Protein AF-A0A8H3R2X5-F1 (afdb_monomer_lite)

pLDDT: mean 78.97, std 14.04, range [35.22, 95.69]

Organism: NCBI:txid94130

Secondary structure (DSSP, 8-state):
---S------EEEPTTSS-EEE-PPPHHHHHHHHHH--GGGTS-HHHHHHHHHHHHHHHHHHHHHH-TT--HHHHHHHHHHHHHHHT-BPEE-TTT--EEE--SB-TTSGGGGG--

Foldseek 3Di:
DLPQLPDDKDKDQDPPDNDIDIDDDDPVSLLSCLQRPQQVVPDPPVVSVLSNVLSVLVSVLVVLVVDPPRDPVVSVVSVVVSVVQCPFPFDADPVPRHTPDDGNDDVPDPSVVPPD

Structure (mmCIF, N/CA/C/O backbone):
data_AF-A0A8H3R2X5-F1
#
_entry.id   AF-A0A8H3R2X5-F1
#
loop_
_atom_site.group_PDB
_atom_site.id
_atom_site.type_symbol
_atom_site.label_atom_id
_atom_site.label_alt_id
_atom_site.label_comp_id
_atom_site.label_asym_id
_atom_site.label_entity_id
_atom_site.label_seq_id
_atom_site.pdbx_PDB_ins_code
_atom_site.Cartn_x
_atom_site.Cartn_y
_atom_site.Cartn_z
_atom_site.occupancy
_atom_site.B_iso_or_equiv
_atom_site.auth_seq_id
_atom_site.auth_comp_id
_atom_site.auth_asym_id
_atom_site.auth_atom_id
_atom_site.pdbx_PDB_model_num
ATOM 1 N N . MET A 1 1 ? -10.566 -14.417 -12.745 1.00 35.22 1 MET A N 1
ATOM 2 C CA . MET A 1 1 ? -11.254 -13.199 -13.237 1.00 35.22 1 MET A CA 1
ATOM 3 C C . MET A 1 1 ? -11.405 -12.254 -12.034 1.00 35.22 1 MET A C 1
ATOM 5 O O . MET A 1 1 ? -11.271 -12.739 -10.920 1.00 35.22 1 MET A O 1
ATOM 9 N N . MET A 1 2 ? -11.567 -10.932 -12.194 1.00 47.75 2 MET A N 1
ATOM 10 C CA . MET A 1 2 ? -11.707 -9.990 -11.054 1.00 47.75 2 MET A CA 1
ATOM 11 C C . MET A 1 2 ? -13.130 -10.075 -10.470 1.00 47.75 2 MET A C 1
ATOM 13 O O . MET A 1 2 ? -13.953 -9.198 -10.707 1.00 47.75 2 MET A O 1
ATOM 17 N N . GLU A 1 3 ? -13.448 -11.170 -9.782 1.00 48.81 3 GLU A N 1
ATOM 18 C CA . GLU A 1 3 ? -14.827 -11.509 -9.376 1.00 48.81 3 GLU A CA 1
ATOM 19 C C . GLU A 1 3 ? -15.318 -10.744 -8.134 1.00 48.81 3 GLU A C 1
ATOM 21 O O . GLU A 1 3 ? -16.524 -10.611 -7.937 1.00 48.81 3 GLU A O 1
ATOM 26 N N . ASN A 1 4 ? -14.410 -10.155 -7.349 1.00 54.09 4 ASN A N 1
ATOM 27 C CA . ASN A 1 4 ? -14.757 -9.556 -6.055 1.00 54.09 4 ASN A CA 1
ATOM 28 C C . ASN A 1 4 ? -14.960 -8.039 -6.072 1.00 54.09 4 ASN A C 1
ATOM 30 O O . ASN A 1 4 ? -15.536 -7.515 -5.126 1.00 54.09 4 ASN A O 1
ATOM 34 N N . LEU A 1 5 ? -14.526 -7.321 -7.115 1.00 63.88 5 LEU A N 1
ATOM 35 C CA . LEU A 1 5 ? -14.583 -5.859 -7.062 1.00 63.88 5 LEU A CA 1
ATOM 36 C C . LEU A 1 5 ? -16.016 -5.323 -7.145 1.00 63.88 5 LEU A C 1
ATOM 38 O O . LEU A 1 5 ? -16.288 -4.309 -6.526 1.00 63.88 5 LEU A O 1
ATOM 42 N N . LYS A 1 6 ? -16.919 -5.955 -7.919 1.00 67.31 6 LYS A N 1
ATOM 43 C CA . LYS A 1 6 ? -18.298 -5.486 -8.236 1.00 67.31 6 LYS A CA 1
ATOM 44 C C . LYS A 1 6 ? -18.450 -3.990 -8.604 1.00 67.31 6 LYS A C 1
ATOM 46 O O . LYS A 1 6 ? -19.568 -3.527 -8.809 1.00 67.31 6 LYS A O 1
ATOM 51 N N . ILE A 1 7 ? -17.348 -3.265 -8.769 1.00 69.38 7 ILE A N 1
ATOM 52 C CA . ILE A 1 7 ? -17.245 -1.844 -9.078 1.00 69.38 7 ILE A CA 1
ATOM 53 C C . ILE A 1 7 ? -16.701 -1.735 -10.497 1.00 69.38 7 ILE A C 1
ATOM 55 O O . ILE A 1 7 ? -15.705 -2.379 -10.842 1.00 69.38 7 ILE A O 1
ATOM 59 N N . ARG A 1 8 ? -17.361 -0.933 -11.335 1.00 72.75 8 ARG A N 1
ATOM 60 C CA . ARG A 1 8 ? -16.817 -0.552 -12.641 1.00 72.75 8 ARG A CA 1
ATOM 61 C C . ARG A 1 8 ? -15.968 0.691 -12.448 1.00 72.75 8 ARG A C 1
ATOM 63 O O . ARG A 1 8 ? -16.488 1.714 -12.015 1.00 72.75 8 ARG A O 1
ATOM 70 N N . PHE A 1 9 ? -14.690 0.590 -12.775 1.00 74.12 9 PHE A N 1
ATOM 71 C CA . PHE A 1 9 ? -13.785 1.725 -12.785 1.00 74.12 9 PHE A CA 1
ATOM 72 C C . PHE A 1 9 ? -12.869 1.610 -13.995 1.00 74.12 9 PHE A C 1
ATOM 74 O O . PHE A 1 9 ? -12.387 0.523 -14.323 1.00 74.12 9 PHE A O 1
ATOM 81 N N . GLU A 1 10 ? -12.693 2.721 -14.694 1.00 79.31 10 GLU A N 1
ATOM 82 C CA . GLU A 1 10 ? -11.992 2.768 -15.969 1.00 79.31 10 GLU A CA 1
ATOM 83 C C . GLU A 1 10 ? -11.118 4.020 -16.026 1.00 79.31 10 GLU A C 1
ATOM 85 O O . GLU A 1 10 ? -11.446 5.051 -15.436 1.00 79.31 10 GLU A O 1
ATOM 90 N N . PHE A 1 11 ? -10.016 3.923 -16.767 1.00 79.75 11 PHE A N 1
ATOM 91 C CA . PHE A 1 11 ? -9.165 5.047 -17.141 1.00 79.75 11 PHE A CA 1
ATOM 92 C C . PHE A 1 11 ? -9.191 5.168 -18.662 1.00 79.75 11 PHE A C 1
ATOM 94 O O . PHE A 1 11 ? -9.055 4.161 -19.362 1.00 79.75 11 PHE A O 1
ATOM 101 N N . TRP A 1 12 ? -9.350 6.378 -19.191 1.00 84.38 12 TRP A N 1
ATOM 102 C CA . TRP A 1 12 ? -9.361 6.606 -20.636 1.00 84.38 12 TRP A CA 1
ATOM 103 C C . TRP A 1 12 ? -8.661 7.910 -21.007 1.00 84.38 12 TRP A C 1
ATOM 105 O O . TRP A 1 12 ? -8.759 8.915 -20.306 1.00 84.38 12 TRP A O 1
ATOM 115 N N . LYS A 1 13 ? -7.956 7.910 -22.140 1.00 82.25 13 LYS A N 1
ATOM 116 C CA . LYS A 1 13 ? -7.299 9.111 -22.663 1.00 82.25 13 LYS A CA 1
ATOM 117 C C . LYS A 1 13 ? -8.340 10.033 -23.302 1.00 82.25 13 LYS A C 1
ATOM 119 O O . LYS A 1 13 ? -9.159 9.585 -24.108 1.00 82.25 13 LYS A O 1
ATOM 124 N N . ILE A 1 14 ? -8.316 11.320 -22.958 1.00 87.00 14 ILE A N 1
ATOM 125 C CA . ILE A 1 14 ? -9.214 12.312 -23.556 1.00 87.00 14 ILE A CA 1
ATOM 126 C C . ILE A 1 14 ? -8.721 12.606 -24.975 1.00 87.00 14 ILE A C 1
ATOM 128 O O . ILE A 1 14 ? -7.578 13.022 -25.176 1.00 87.00 14 ILE A O 1
ATOM 132 N N . HIS A 1 15 ? -9.588 12.386 -25.965 1.00 85.44 15 HIS A N 1
ATOM 133 C CA . HIS A 1 15 ? -9.240 12.560 -27.372 1.00 85.44 15 HIS A CA 1
ATOM 134 C C . HIS A 1 15 ? -8.726 13.981 -27.661 1.00 85.44 15 HIS A C 1
ATOM 136 O O . HIS A 1 15 ? -9.340 14.963 -27.252 1.00 85.44 15 HIS A O 1
ATOM 142 N N . GLY A 1 16 ? -7.598 14.080 -28.371 1.00 84.75 16 GLY A N 1
ATOM 143 C CA . GLY A 1 16 ? -6.973 15.360 -28.724 1.00 84.75 16 GLY A CA 1
ATOM 144 C C . GLY A 1 16 ? -6.127 16.007 -27.620 1.00 84.75 16 GLY A C 1
ATOM 145 O O . GLY A 1 16 ? -5.668 17.129 -27.806 1.00 84.75 16 GLY A O 1
ATOM 146 N N . THR A 1 17 ? -5.896 15.325 -26.493 1.00 82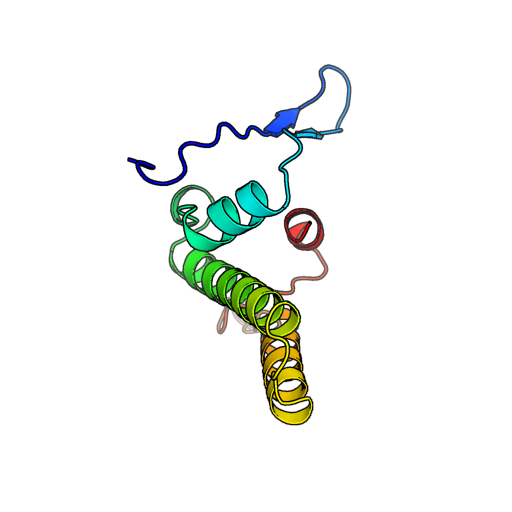.31 17 THR A N 1
ATOM 147 C CA . THR A 1 17 ? -5.031 15.813 -25.404 1.00 82.31 17 THR A CA 1
ATOM 148 C C . THR A 1 17 ? -4.127 14.700 -24.875 1.00 82.31 17 THR A C 1
ATOM 150 O O . THR A 1 17 ? -4.405 13.522 -25.093 1.00 82.31 17 THR A O 1
ATOM 153 N N . ASP A 1 18 ? -3.087 15.057 -24.120 1.00 82.00 18 ASP A N 1
ATOM 154 C CA . ASP A 1 18 ? -2.309 14.091 -23.328 1.00 82.00 18 ASP A CA 1
ATOM 155 C C . ASP A 1 18 ? -2.905 13.808 -21.942 1.00 82.00 18 ASP A C 1
ATOM 157 O O . ASP A 1 18 ? -2.326 13.068 -21.147 1.00 82.00 18 ASP A O 1
ATOM 161 N N . ASN A 1 19 ? -4.100 14.334 -21.673 1.00 78.69 19 ASN A N 1
ATOM 162 C CA . ASN A 1 19 ? -4.777 14.162 -20.399 1.00 78.69 19 ASN A CA 1
ATOM 163 C C . ASN A 1 19 ? -5.532 12.828 -20.344 1.00 78.69 19 ASN A C 1
ATOM 165 O O . ASN A 1 19 ? -6.147 12.379 -21.317 1.00 78.69 19 ASN A O 1
ATOM 169 N N . TRP A 1 20 ? -5.524 12.228 -19.159 1.00 81.12 20 TRP A N 1
ATOM 170 C CA . TRP A 1 20 ? -6.282 11.027 -18.830 1.00 81.12 20 TRP A CA 1
ATOM 171 C C . TRP A 1 20 ? -7.478 11.395 -17.956 1.00 81.12 20 TRP A C 1
ATOM 173 O O . TRP A 1 20 ? -7.378 12.256 -17.087 1.00 81.12 20 TRP A O 1
ATOM 183 N N . ASN A 1 21 ? -8.605 10.736 -18.197 1.00 81.50 21 ASN A N 1
ATOM 184 C CA . ASN A 1 21 ? -9.778 10.759 -17.336 1.00 81.50 21 ASN A CA 1
ATOM 185 C C . ASN A 1 21 ? -9.937 9.407 -16.641 1.00 81.50 21 ASN A C 1
ATOM 187 O O . ASN A 1 21 ? -9.408 8.390 -17.100 1.00 81.50 21 ASN A O 1
ATOM 191 N N . TYR A 1 22 ? -10.687 9.407 -15.544 1.00 81.00 22 TYR A N 1
ATOM 192 C CA . TYR A 1 22 ? -10.938 8.217 -14.746 1.00 81.00 22 TYR A CA 1
ATOM 193 C C . TYR A 1 22 ? -12.338 8.230 -14.134 1.00 81.00 22 TYR A C 1
ATOM 195 O O . TYR A 1 22 ? -12.949 9.284 -13.937 1.00 81.00 22 TYR A O 1
ATOM 203 N N . THR A 1 23 ? -12.856 7.047 -13.814 1.00 76.44 23 THR A N 1
ATOM 204 C CA . THR A 1 23 ? -14.069 6.921 -13.002 1.00 76.44 23 THR A CA 1
ATOM 205 C C . THR A 1 23 ? -13.758 7.347 -11.570 1.00 76.44 23 THR A C 1
ATOM 207 O O . THR A 1 23 ? -12.969 6.693 -10.892 1.00 76.44 23 THR A O 1
ATOM 210 N N . SER A 1 24 ? -14.382 8.427 -11.094 1.00 78.44 24 SER A N 1
ATOM 211 C CA . SER A 1 24 ? -14.293 8.809 -9.682 1.00 78.44 24 SER A CA 1
ATOM 212 C C . SER A 1 24 ? -14.886 7.706 -8.806 1.00 78.44 24 SER A C 1
ATOM 214 O O . SER A 1 24 ? -16.013 7.264 -9.036 1.00 78.44 24 SER A O 1
ATOM 216 N N . LEU A 1 25 ? -14.122 7.266 -7.812 1.00 79.31 25 LEU A N 1
ATOM 217 C CA . LEU A 1 25 ? -14.535 6.248 -6.852 1.00 79.31 25 LEU A CA 1
ATOM 218 C C . LEU A 1 25 ? -14.972 6.902 -5.540 1.00 79.31 25 LEU A C 1
ATOM 220 O O . LEU A 1 25 ? -14.345 7.857 -5.076 1.00 79.31 25 LEU A O 1
ATOM 224 N N . MET A 1 26 ? -16.027 6.373 -4.921 1.00 80.88 26 MET A N 1
ATOM 225 C CA . MET A 1 26 ? -16.417 6.757 -3.559 1.00 80.88 26 MET A CA 1
ATOM 226 C C . MET A 1 26 ? -15.520 6.055 -2.533 1.00 80.88 26 MET A C 1
ATOM 228 O O . MET A 1 26 ? -14.876 5.065 -2.862 1.00 80.88 26 MET A O 1
ATOM 232 N N . ASP A 1 27 ? -15.465 6.539 -1.290 1.00 74.56 27 ASP A N 1
ATOM 233 C CA . ASP A 1 27 ? -14.500 6.056 -0.283 1.00 74.56 27 ASP A CA 1
ATOM 234 C C . ASP A 1 27 ? -14.527 4.531 -0.079 1.00 74.56 27 ASP A C 1
ATOM 236 O O . ASP A 1 27 ? -13.482 3.882 -0.077 1.00 74.56 27 ASP A O 1
ATOM 240 N N . VAL A 1 28 ? -15.723 3.936 -0.005 1.00 80.06 28 VAL A N 1
ATOM 241 C CA . VAL A 1 28 ? -15.893 2.475 0.109 1.00 80.06 28 VAL A CA 1
ATOM 242 C C . VAL A 1 28 ? -15.396 1.752 -1.145 1.00 80.06 28 VAL A C 1
ATOM 244 O O . VAL A 1 28 ? -14.754 0.705 -1.052 1.00 80.06 28 VAL A O 1
ATOM 247 N N . ASP A 1 29 ? -15.650 2.325 -2.320 1.00 82.25 29 ASP A N 1
ATOM 248 C CA . ASP A 1 29 ? -15.217 1.744 -3.585 1.00 82.25 29 ASP A CA 1
ATOM 249 C C . ASP A 1 29 ? -13.692 1.817 -3.728 1.00 82.25 29 ASP A C 1
ATOM 251 O O . ASP A 1 29 ? -13.070 0.837 -4.132 1.00 82.25 29 ASP A O 1
ATOM 255 N N . LYS A 1 30 ? -13.072 2.933 -3.320 1.00 81.81 30 LYS A N 1
ATOM 256 C CA . LYS A 1 30 ? -11.610 3.098 -3.275 1.00 81.81 30 LYS A CA 1
ATOM 257 C C . LYS A 1 30 ? -10.961 2.029 -2.403 1.00 81.81 30 LYS A C 1
ATOM 259 O O . LYS A 1 30 ? -10.014 1.383 -2.848 1.00 81.81 30 LYS A O 1
ATOM 264 N N . LEU A 1 31 ? -11.491 1.805 -1.199 1.00 82.25 31 LEU A N 1
ATOM 265 C CA . LEU A 1 31 ? -10.977 0.778 -0.291 1.00 82.25 31 LEU A CA 1
ATOM 266 C C . LEU A 1 31 ? -11.117 -0.626 -0.899 1.00 82.25 31 LEU A C 1
ATOM 268 O O . LEU A 1 31 ? -10.175 -1.418 -0.859 1.00 82.25 31 LEU A O 1
ATOM 272 N N . CYS A 1 32 ? -12.250 -0.911 -1.547 1.00 83.81 32 CYS A N 1
ATOM 273 C CA . CY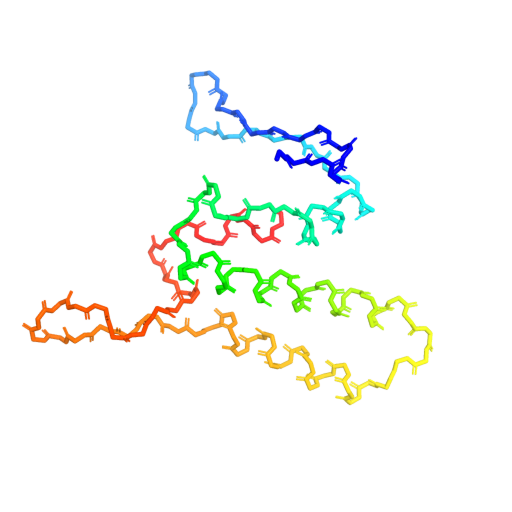S A 1 32 ? -12.461 -2.178 -2.244 1.00 83.81 32 CYS A CA 1
ATOM 274 C C . CYS A 1 32 ? -11.437 -2.394 -3.373 1.00 83.81 32 CYS A C 1
ATOM 276 O O . CYS A 1 32 ? -10.886 -3.494 -3.492 1.00 83.81 32 CYS A O 1
ATOM 278 N N . VAL A 1 33 ? -11.137 -1.358 -4.168 1.00 82.94 33 VAL A N 1
ATOM 279 C CA . VAL A 1 33 ? -10.096 -1.419 -5.208 1.00 82.94 33 VAL A CA 1
ATOM 280 C C . VAL A 1 33 ? -8.717 -1.659 -4.589 1.00 82.94 33 VAL A C 1
ATOM 282 O O . VAL A 1 33 ? -8.033 -2.590 -5.018 1.00 82.94 33 VAL A O 1
ATOM 285 N N . LEU A 1 34 ? -8.332 -0.901 -3.555 1.00 82.56 34 LEU A N 1
ATOM 286 C CA . LEU A 1 34 ? -7.049 -1.074 -2.856 1.00 82.56 34 LEU A CA 1
ATOM 287 C C . LEU A 1 34 ? -6.862 -2.512 -2.340 1.00 82.56 34 LEU A C 1
ATOM 289 O O . LEU A 1 34 ? -5.802 -3.127 -2.493 1.00 82.56 34 LEU A O 1
ATOM 293 N N . GLN A 1 35 ? -7.914 -3.090 -1.766 1.00 83.25 35 GLN A N 1
ATOM 294 C CA . GLN A 1 35 ? -7.842 -4.416 -1.163 1.00 83.25 35 GLN A CA 1
ATOM 295 C C . GLN A 1 35 ? -7.872 -5.549 -2.197 1.00 83.25 35 GLN A C 1
ATOM 297 O O . GLN A 1 35 ? -7.170 -6.545 -2.017 1.00 83.25 35 GLN A O 1
ATOM 302 N N . ASN A 1 36 ? -8.630 -5.410 -3.288 1.00 84.62 36 ASN A N 1
ATOM 303 C CA . ASN A 1 36 ? -8.988 -6.553 -4.139 1.00 84.62 36 ASN A CA 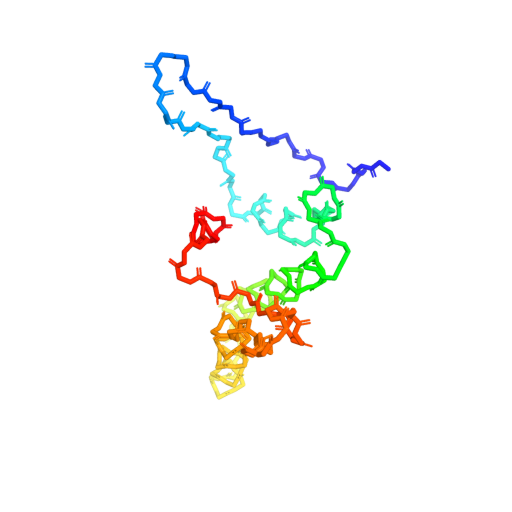1
ATOM 304 C C . ASN A 1 36 ? -8.463 -6.484 -5.579 1.00 84.62 36 ASN A C 1
ATOM 306 O O . ASN A 1 36 ? -8.600 -7.459 -6.327 1.00 84.62 36 ASN A O 1
ATOM 310 N N . PHE A 1 37 ? -7.894 -5.359 -6.018 1.00 83.81 37 PHE A N 1
ATOM 311 C CA . PHE A 1 37 ? -7.408 -5.252 -7.389 1.00 83.81 37 PHE A CA 1
ATOM 312 C C . PHE A 1 37 ? -6.179 -6.136 -7.617 1.00 83.81 37 PHE A C 1
ATOM 314 O O . PHE A 1 37 ? -5.216 -6.131 -6.852 1.00 83.81 37 PHE A O 1
ATOM 321 N N . ASN A 1 38 ? -6.190 -6.880 -8.722 1.00 84.88 38 ASN A N 1
ATOM 322 C CA . ASN A 1 38 ? -5.057 -7.711 -9.096 1.00 84.88 38 ASN A CA 1
ATOM 323 C C . ASN A 1 38 ? -4.000 -6.891 -9.855 1.00 84.88 38 ASN A C 1
ATOM 325 O O . ASN A 1 38 ? -4.085 -6.736 -11.077 1.00 84.88 38 ASN A O 1
ATOM 329 N N . LEU A 1 39 ? -2.986 -6.428 -9.122 1.00 82.75 39 LEU A N 1
ATOM 330 C CA . LEU A 1 39 ? -1.869 -5.620 -9.627 1.00 82.75 39 LEU A CA 1
ATOM 331 C C . LEU A 1 39 ? -0.974 -6.340 -10.647 1.00 82.75 39 LEU A C 1
ATOM 333 O O . LEU A 1 39 ? -0.373 -5.678 -11.489 1.00 82.75 39 LEU A O 1
ATOM 337 N N . THR A 1 40 ? -0.952 -7.678 -10.659 1.00 83.75 40 THR A N 1
ATOM 338 C CA . THR A 1 40 ? -0.175 -8.463 -11.646 1.00 83.75 40 THR A CA 1
ATOM 339 C C . THR A 1 40 ? -0.655 -8.276 -13.088 1.00 83.75 40 THR A C 1
ATOM 341 O O . THR A 1 40 ? 0.003 -8.706 -14.029 1.00 83.75 40 THR A O 1
ATOM 344 N N . LYS A 1 41 ? -1.814 -7.633 -13.288 1.00 82.56 41 LYS A N 1
ATOM 345 C CA . LYS A 1 41 ? -2.288 -7.241 -14.620 1.00 82.56 41 LYS A CA 1
ATOM 346 C C . LYS A 1 41 ? -1.600 -5.996 -15.181 1.00 82.56 41 LYS A C 1
ATOM 348 O O . LYS A 1 41 ? -1.705 -5.767 -16.381 1.00 82.56 41 LYS A O 1
ATOM 353 N N . LEU A 1 42 ? -0.994 -5.173 -14.326 1.00 77.06 42 LEU A N 1
ATOM 354 C CA . LEU A 1 42 ? -0.388 -3.891 -14.703 1.00 77.06 42 LEU A CA 1
ATOM 355 C C . LEU A 1 42 ? 1.130 -3.890 -14.532 1.00 77.06 42 LEU A C 1
ATOM 357 O O . LEU A 1 42 ? 1.821 -3.203 -15.278 1.00 77.06 42 LEU A O 1
ATOM 361 N N . PHE A 1 43 ? 1.635 -4.658 -13.571 1.00 79.19 43 PHE A N 1
ATOM 362 C CA . PHE A 1 43 ? 3.045 -4.685 -13.205 1.00 79.19 43 PHE A CA 1
ATOM 363 C C . PHE A 1 43 ? 3.589 -6.109 -13.266 1.00 79.19 43 PHE A C 1
ATOM 365 O O . PHE A 1 43 ? 2.831 -7.080 -13.160 1.00 79.19 43 PHE A O 1
ATOM 372 N N . ASP A 1 44 ? 4.906 -6.233 -13.413 1.00 82.81 44 ASP A N 1
ATOM 373 C CA . ASP A 1 44 ? 5.590 -7.504 -13.204 1.00 82.81 44 ASP A CA 1
ATOM 374 C C . ASP A 1 44 ? 5.334 -8.026 -11.771 1.00 82.81 44 ASP A C 1
ATOM 376 O O . ASP A 1 44 ? 5.020 -7.241 -10.871 1.00 82.81 44 ASP A O 1
ATOM 380 N N . PRO A 1 45 ? 5.421 -9.347 -11.532 1.00 83.81 45 PRO A N 1
ATOM 381 C CA . PRO A 1 45 ? 5.032 -9.925 -10.248 1.00 83.81 45 PRO A CA 1
ATOM 382 C C . PRO A 1 45 ? 5.783 -9.356 -9.039 1.00 83.81 45 PRO A C 1
ATOM 384 O O . PRO A 1 45 ? 5.174 -9.178 -7.985 1.00 83.81 45 PRO A O 1
ATOM 387 N N . GLU A 1 46 ? 7.076 -9.057 -9.176 1.00 82.12 46 GLU A N 1
ATOM 388 C CA . GLU A 1 46 ? 7.895 -8.537 -8.075 1.00 82.12 46 GLU A CA 1
ATOM 389 C C . GLU A 1 46 ? 7.467 -7.114 -7.708 1.00 82.12 46 GLU A C 1
ATOM 391 O O . GLU A 1 46 ? 7.207 -6.813 -6.538 1.00 82.12 46 GLU A O 1
ATOM 396 N N . HIS A 1 47 ? 7.286 -6.254 -8.709 1.00 80.62 47 HIS A N 1
ATOM 397 C CA . HIS A 1 47 ? 6.815 -4.894 -8.495 1.00 80.62 47 HIS A CA 1
ATOM 398 C C . HIS A 1 47 ? 5.350 -4.847 -8.026 1.00 80.62 47 HIS A C 1
ATOM 400 O O . HIS A 1 47 ? 5.000 -4.047 -7.156 1.00 80.62 47 HIS A O 1
ATOM 406 N N . ALA A 1 48 ? 4.499 -5.755 -8.515 1.00 84.19 48 ALA A N 1
ATOM 407 C CA . ALA A 1 48 ? 3.115 -5.887 -8.064 1.00 84.19 48 ALA A CA 1
ATOM 408 C C . ALA A 1 48 ? 3.020 -6.209 -6.562 1.00 84.19 48 ALA A C 1
ATOM 410 O O . ALA A 1 48 ? 2.153 -5.659 -5.882 1.00 84.19 48 ALA A O 1
ATOM 411 N N . VAL A 1 49 ? 3.910 -7.055 -6.029 1.00 86.44 49 VAL A N 1
ATOM 412 C CA . VAL A 1 49 ? 3.973 -7.379 -4.589 1.00 86.44 49 VAL A CA 1
ATOM 413 C C . VAL A 1 49 ? 4.365 -6.157 -3.757 1.00 86.44 49 VAL A C 1
ATOM 415 O O . VAL A 1 49 ? 3.779 -5.916 -2.696 1.00 86.44 49 VAL A O 1
ATOM 418 N N . LEU A 1 50 ? 5.315 -5.354 -4.239 1.00 84.44 50 LEU A N 1
ATOM 419 C CA . LEU A 1 50 ? 5.712 -4.118 -3.565 1.00 84.44 50 LEU A CA 1
ATOM 420 C C . LEU A 1 50 ? 4.558 -3.110 -3.527 1.00 84.44 50 LEU A C 1
ATOM 422 O O . LEU A 1 50 ? 4.228 -2.597 -2.457 1.00 84.44 50 LEU A O 1
ATOM 426 N N . ILE A 1 51 ? 3.900 -2.868 -4.666 1.00 84.44 51 ILE A N 1
ATOM 427 C CA . ILE A 1 51 ? 2.760 -1.940 -4.739 1.00 84.44 51 ILE A CA 1
ATOM 428 C C . ILE A 1 51 ? 1.605 -2.455 -3.876 1.00 84.44 51 ILE A C 1
ATOM 430 O O . ILE A 1 51 ? 0.972 -1.670 -3.172 1.00 84.44 51 ILE A O 1
ATOM 434 N N . LYS A 1 52 ? 1.369 -3.773 -3.853 1.00 89.06 52 LYS A N 1
ATOM 435 C CA . LYS A 1 52 ? 0.346 -4.371 -2.990 1.00 89.06 52 LYS A CA 1
ATOM 436 C C . LYS A 1 52 ? 0.636 -4.119 -1.513 1.00 89.06 52 LYS A C 1
ATOM 438 O O . LYS A 1 52 ? -0.258 -3.694 -0.793 1.00 89.06 52 LYS A O 1
ATOM 443 N N . SER A 1 53 ? 1.888 -4.281 -1.090 1.00 89.38 53 SER A N 1
ATOM 444 C CA . SER A 1 53 ? 2.306 -3.996 0.290 1.00 89.38 53 SER A CA 1
ATOM 445 C C . SER A 1 53 ? 2.067 -2.527 0.672 1.00 89.38 53 SER A C 1
ATOM 447 O O . SER A 1 53 ? 1.660 -2.230 1.794 1.00 89.38 53 SER A O 1
ATOM 449 N N . LEU A 1 54 ? 2.267 -1.599 -0.272 1.00 89.62 54 LEU A N 1
ATOM 450 C CA . LEU A 1 54 ? 1.968 -0.179 -0.076 1.00 89.62 54 LEU A CA 1
ATOM 451 C C . LEU A 1 54 ? 0.458 0.083 0.053 1.00 89.62 54 LEU A C 1
ATOM 453 O O . LEU A 1 54 ? 0.041 0.850 0.924 1.00 89.62 54 LEU A O 1
ATOM 457 N N . TRP A 1 55 ? -0.351 -0.543 -0.807 1.00 90.19 55 TRP A N 1
ATOM 458 C CA . TRP A 1 55 ? -1.813 -0.426 -0.800 1.00 90.19 55 TRP A CA 1
ATOM 459 C C . TRP A 1 55 ? -2.423 -1.009 0.475 1.00 90.19 55 TRP A C 1
ATOM 461 O O . TRP A 1 55 ? -3.281 -0.375 1.087 1.00 90.19 55 TRP A O 1
ATOM 471 N N . ASP A 1 56 ? -1.936 -2.171 0.909 1.00 90.44 56 ASP A N 1
ATOM 472 C CA . ASP A 1 56 ? -2.370 -2.820 2.146 1.00 90.44 56 ASP A CA 1
ATOM 473 C C . ASP A 1 56 ? -2.016 -1.970 3.372 1.00 90.44 56 ASP A C 1
ATOM 475 O O . ASP A 1 56 ? -2.833 -1.833 4.278 1.00 90.44 56 ASP A O 1
ATOM 479 N N . GLY A 1 57 ? -0.848 -1.317 3.374 1.00 91.69 57 GLY A N 1
ATOM 480 C CA . GLY A 1 57 ? -0.479 -0.391 4.444 1.00 91.69 57 GLY A CA 1
ATOM 481 C C . GLY A 1 57 ? -1.357 0.867 4.501 1.00 91.69 57 GLY A C 1
ATOM 482 O O . GLY A 1 57 ? -1.727 1.286 5.594 1.00 91.69 57 GLY A O 1
ATOM 483 N N . ILE A 1 58 ? -1.757 1.447 3.359 1.00 88.69 58 ILE A N 1
ATOM 484 C CA . ILE A 1 58 ? -2.751 2.542 3.349 1.00 88.69 58 ILE A CA 1
ATOM 485 C C . ILE A 1 58 ? -4.100 2.057 3.883 1.00 88.69 58 ILE A C 1
ATOM 487 O O . ILE A 1 58 ? -4.720 2.769 4.671 1.00 88.69 58 ILE A O 1
ATOM 491 N N . ALA A 1 59 ? -4.557 0.874 3.464 1.00 89.38 59 ALA A N 1
ATOM 492 C CA . ALA A 1 59 ? -5.822 0.316 3.934 1.00 89.38 59 ALA A CA 1
ATOM 493 C C . ALA A 1 59 ? -5.801 0.099 5.457 1.00 89.38 59 ALA A C 1
ATOM 495 O O . ALA A 1 59 ? -6.726 0.524 6.142 1.00 89.38 59 ALA A O 1
ATOM 496 N N . GLU A 1 60 ? -4.705 -0.447 5.997 1.00 91.56 60 GLU A N 1
ATOM 497 C CA . GLU A 1 60 ? -4.512 -0.597 7.443 1.00 91.56 60 GLU A CA 1
ATOM 498 C C . GLU A 1 60 ? -4.545 0.761 8.165 1.00 91.56 60 GLU A C 1
ATOM 500 O O . GLU A 1 60 ? -5.225 0.910 9.179 1.00 91.56 60 GLU A O 1
ATOM 505 N N . LEU A 1 61 ? -3.856 1.781 7.642 1.00 91.75 61 LEU A N 1
ATOM 506 C CA . LEU A 1 61 ? -3.887 3.126 8.229 1.00 91.75 61 LEU A CA 1
ATOM 507 C C . LEU A 1 61 ? -5.287 3.746 8.190 1.00 91.75 61 LEU A C 1
ATOM 509 O O . LEU A 1 61 ? -5.676 4.432 9.136 1.00 91.75 61 LEU A O 1
ATOM 513 N N . TYR A 1 62 ? -6.040 3.512 7.117 1.00 88.25 62 TYR A N 1
ATOM 514 C CA . TYR A 1 62 ? -7.413 3.985 6.987 1.00 88.25 62 TYR A CA 1
ATOM 515 C C . TYR A 1 62 ? -8.332 3.335 8.030 1.00 88.25 62 TYR A C 1
ATOM 517 O O . TYR A 1 62 ? -9.059 4.043 8.730 1.00 88.25 62 TYR A O 1
ATOM 525 N N . ASP A 1 63 ? -8.243 2.014 8.195 1.00 88.75 63 ASP A N 1
ATOM 526 C CA . ASP A 1 63 ? -9.014 1.275 9.200 1.00 88.75 63 ASP A CA 1
ATOM 527 C C . ASP A 1 63 ? -8.672 1.755 10.622 1.00 88.75 63 ASP A C 1
ATOM 529 O O . ASP A 1 63 ? -9.567 2.065 11.415 1.00 88.75 63 ASP A O 1
ATOM 533 N N . LEU A 1 64 ? -7.379 1.944 10.916 1.00 91.75 64 LEU A N 1
ATOM 534 C CA . LEU A 1 64 ? -6.907 2.478 12.196 1.00 91.75 64 LEU A CA 1
ATOM 535 C C . LEU A 1 64 ? -7.420 3.902 12.475 1.00 91.75 64 LEU A C 1
ATOM 537 O O . LEU A 1 64 ? -7.712 4.228 13.625 1.00 91.75 64 LEU A O 1
ATOM 541 N N . LEU A 1 65 ? -7.561 4.761 11.462 1.00 87.81 65 LEU A N 1
ATOM 542 C CA . LEU A 1 65 ? -8.161 6.092 11.635 1.00 87.81 65 LEU A CA 1
ATOM 543 C C . LEU A 1 65 ? -9.662 6.023 11.952 1.00 87.81 65 LEU A C 1
ATOM 545 O O . LEU A 1 65 ? -10.175 6.874 12.683 1.00 87.81 65 LEU A O 1
ATOM 549 N N . GLY A 1 66 ? -10.367 5.028 11.407 1.00 84.56 66 GLY A N 1
ATOM 550 C CA . GLY A 1 66 ? -11.790 4.796 11.674 1.00 84.56 66 GLY A CA 1
ATOM 551 C C . GLY A 1 66 ? -12.068 4.227 13.070 1.00 84.56 66 GLY A C 1
ATOM 552 O O . GLY A 1 66 ? -13.166 4.392 13.617 1.00 84.56 66 GLY A O 1
ATOM 553 N N . GLU A 1 67 ? -11.078 3.582 13.681 1.00 88.38 67 GLU A N 1
ATOM 554 C CA . GLU A 1 67 ? -11.182 2.985 15.005 1.00 88.38 67 GLU A CA 1
ATOM 555 C C . GLU A 1 67 ? -11.086 4.026 16.137 1.00 88.38 67 GLU A C 1
ATOM 557 O O . GLU A 1 67 ? -10.047 4.618 16.423 1.00 88.38 67 GLU A O 1
ATOM 562 N N . LYS A 1 68 ? -12.181 4.192 16.892 1.00 76.62 68 LYS A N 1
ATOM 563 C CA . LYS A 1 68 ? -12.288 5.168 18.002 1.00 76.62 68 LYS A CA 1
ATOM 564 C C . LYS A 1 68 ? -11.277 4.977 19.140 1.00 76.62 68 LYS A C 1
ATOM 566 O O . LYS A 1 68 ? -11.169 5.849 20.000 1.00 76.62 68 LYS A O 1
ATOM 571 N N . LYS A 1 69 ? -10.631 3.813 19.216 1.00 85.94 69 LYS A N 1
ATOM 572 C CA . LYS A 1 69 ? -9.726 3.419 20.305 1.00 85.94 69 LYS A CA 1
ATOM 573 C C . LYS A 1 69 ? -8.299 3.156 19.832 1.00 85.94 69 LYS A C 1
ATOM 575 O O . LYS A 1 69 ? -7.517 2.632 20.621 1.00 85.94 69 LYS A O 1
ATOM 580 N N . THR A 1 70 ? -7.966 3.494 18.589 1.00 86.00 70 THR A N 1
ATOM 581 C CA . THR A 1 70 ? -6.609 3.308 18.084 1.00 86.00 70 THR A CA 1
ATOM 582 C C . THR A 1 70 ? -5.601 4.003 18.979 1.00 86.00 70 THR A C 1
ATOM 584 O O . THR A 1 70 ? -5.708 5.196 19.269 1.00 86.00 70 THR A O 1
ATOM 587 N N . ASP A 1 71 ? -4.603 3.238 19.404 1.00 91.38 71 ASP A N 1
ATOM 588 C CA . ASP A 1 71 ? -3.473 3.790 20.122 1.00 91.38 71 ASP A CA 1
ATOM 589 C C . ASP A 1 71 ? -2.644 4.683 19.185 1.00 91.38 71 ASP A C 1
ATOM 591 O O . ASP A 1 71 ? -2.210 4.270 18.108 1.00 91.38 71 ASP A O 1
ATOM 595 N N . SER A 1 72 ? -2.426 5.930 19.601 1.00 89.81 72 SER A N 1
ATOM 596 C CA . SER A 1 72 ? -1.729 6.931 18.786 1.00 89.81 72 SER A CA 1
ATOM 597 C C . SER A 1 72 ? -0.275 6.539 18.497 1.00 89.81 72 SER A C 1
ATOM 599 O O . SER A 1 72 ? 0.230 6.798 17.402 1.00 89.81 72 SER A O 1
ATOM 601 N N . GLN A 1 73 ? 0.403 5.863 19.435 1.00 93.75 73 GLN A N 1
ATOM 602 C CA . GLN A 1 73 ? 1.776 5.405 19.212 1.00 93.75 73 GLN A CA 1
ATOM 603 C C . GLN A 1 73 ? 1.811 4.257 18.205 1.00 93.75 73 GLN A C 1
ATOM 605 O O . GLN A 1 73 ? 2.652 4.257 17.305 1.00 93.75 73 GLN A O 1
ATOM 610 N N . TYR A 1 74 ? 0.874 3.318 18.308 1.00 92.88 74 TYR A N 1
ATOM 611 C CA . TYR A 1 74 ? 0.717 2.234 17.349 1.00 92.88 74 TYR A CA 1
ATOM 612 C C . TYR A 1 74 ? 0.440 2.760 15.938 1.00 92.88 74 TYR A C 1
ATOM 614 O O . TYR A 1 74 ? 1.124 2.365 14.991 1.00 92.88 74 TYR A O 1
ATOM 622 N N . PHE A 1 75 ? -0.483 3.718 15.804 1.00 94.00 75 PHE A N 1
ATOM 623 C CA . PHE A 1 75 ? -0.743 4.386 14.530 1.00 94.00 75 PHE A CA 1
ATOM 624 C C . PHE A 1 75 ? 0.518 5.055 13.974 1.00 94.00 75 PHE A C 1
ATOM 626 O O . PHE A 1 75 ? 0.859 4.860 12.809 1.00 94.00 75 PHE A O 1
ATOM 633 N N . HIS A 1 76 ? 1.252 5.799 14.808 1.00 94.25 76 HIS A N 1
ATOM 634 C CA . HIS A 1 76 ? 2.490 6.453 14.390 1.00 94.25 76 HIS A CA 1
ATOM 635 C C . HIS A 1 76 ? 3.538 5.450 13.887 1.00 94.25 76 HIS A C 1
ATOM 637 O O . HIS A 1 76 ? 4.166 5.685 12.854 1.00 94.25 76 HIS A O 1
ATOM 643 N N . LEU A 1 77 ? 3.709 4.320 14.578 1.00 95.69 77 LEU A N 1
ATOM 644 C CA . LEU A 1 77 ? 4.635 3.263 14.165 1.00 95.69 77 LEU A CA 1
ATOM 645 C C . LEU A 1 77 ? 4.249 2.674 12.805 1.00 95.69 77 LEU A C 1
ATOM 647 O O . LEU A 1 77 ? 5.113 2.512 11.942 1.00 95.69 77 LEU A O 1
ATOM 651 N N . LYS A 1 78 ? 2.958 2.406 12.588 1.00 94.69 78 LYS A N 1
ATOM 652 C CA . LYS A 1 78 ? 2.441 1.908 11.307 1.00 94.69 78 LYS A CA 1
ATOM 653 C C . LYS A 1 78 ? 2.611 2.925 10.184 1.00 94.69 78 LYS A C 1
ATOM 655 O O . LYS A 1 78 ? 3.117 2.574 9.120 1.00 94.69 78 LYS A O 1
ATOM 660 N N . ALA A 1 79 ? 2.283 4.189 10.441 1.00 93.88 79 ALA A N 1
ATOM 661 C CA . ALA A 1 79 ? 2.429 5.268 9.468 1.00 93.88 79 ALA A CA 1
ATOM 662 C C . ALA A 1 79 ? 3.896 5.467 9.072 1.00 93.88 79 ALA A C 1
ATOM 664 O O . ALA A 1 79 ? 4.209 5.637 7.894 1.00 93.88 79 ALA A O 1
ATOM 665 N N . LYS A 1 80 ? 4.808 5.385 10.047 1.00 94.69 80 LYS A N 1
ATOM 666 C CA . LYS A 1 80 ? 6.248 5.465 9.806 1.00 94.69 80 LYS A CA 1
ATOM 667 C C . LYS A 1 80 ? 6.750 4.291 8.964 1.00 94.69 80 LYS A C 1
ATOM 669 O O . LYS A 1 80 ? 7.456 4.527 7.991 1.00 94.69 80 LYS A O 1
ATOM 674 N N . ALA A 1 81 ? 6.363 3.059 9.294 1.00 92.50 81 ALA A N 1
ATOM 675 C CA . ALA A 1 81 ? 6.752 1.878 8.522 1.00 92.50 81 ALA A CA 1
ATOM 676 C C . ALA A 1 81 ? 6.251 1.954 7.070 1.00 92.50 81 ALA A C 1
ATOM 678 O O . ALA A 1 81 ? 7.001 1.675 6.135 1.00 92.50 81 ALA A O 1
ATOM 679 N N . TRP A 1 82 ? 5.006 2.397 6.874 1.00 92.94 82 TRP A N 1
ATOM 680 C CA . TRP A 1 82 ? 4.452 2.634 5.544 1.00 92.94 82 TRP A CA 1
ATOM 681 C C . TRP A 1 82 ? 5.232 3.711 4.776 1.00 92.94 82 TRP A C 1
ATOM 683 O O . TRP A 1 82 ? 5.581 3.515 3.614 1.00 92.94 82 TRP A O 1
ATOM 693 N N . TYR A 1 83 ? 5.559 4.826 5.430 1.00 89.88 83 TYR A N 1
ATOM 694 C CA . TYR A 1 83 ? 6.330 5.913 4.827 1.00 89.88 83 TYR A CA 1
ATOM 695 C C . TYR A 1 83 ? 7.751 5.479 4.434 1.00 89.88 83 TYR A C 1
ATOM 697 O O . TYR A 1 83 ? 8.233 5.823 3.357 1.00 89.88 83 TYR A O 1
ATOM 705 N N . GLU A 1 84 ? 8.419 4.691 5.275 1.00 90.25 84 GLU A N 1
ATOM 706 C CA . GLU A 1 84 ? 9.740 4.129 4.972 1.00 90.25 84 GLU A CA 1
ATOM 707 C C . GLU A 1 84 ? 9.686 3.157 3.785 1.00 90.25 84 GLU A C 1
ATOM 709 O O . GLU A 1 84 ? 10.561 3.209 2.918 1.00 90.25 84 GLU A O 1
ATOM 714 N N . LEU A 1 85 ? 8.640 2.325 3.699 1.00 86.94 85 LEU A N 1
ATOM 715 C CA . LEU A 1 85 ? 8.397 1.459 2.543 1.00 86.94 85 LEU A CA 1
ATOM 716 C C . LEU A 1 85 ? 8.169 2.281 1.268 1.00 86.94 85 LEU A C 1
ATOM 718 O O . LEU A 1 85 ? 8.775 1.989 0.237 1.00 86.94 85 LEU A O 1
ATOM 722 N N . PHE A 1 86 ? 7.339 3.324 1.345 1.00 85.06 86 PHE A N 1
ATOM 723 C CA . PHE A 1 86 ? 7.071 4.228 0.227 1.00 85.06 86 PHE A CA 1
ATOM 724 C C . PHE A 1 86 ? 8.356 4.869 -0.303 1.00 85.06 86 PHE A C 1
ATOM 726 O O . PHE A 1 86 ? 8.577 4.898 -1.508 1.00 85.06 86 PHE A O 1
ATOM 733 N N . LEU A 1 87 ? 9.229 5.334 0.593 1.00 84.25 87 LEU A N 1
ATOM 734 C CA . LEU A 1 87 ? 10.492 5.979 0.235 1.00 84.25 87 LEU A CA 1
ATOM 735 C C . LEU A 1 87 ? 11.604 5.017 -0.191 1.00 84.25 87 LEU A C 1
ATOM 737 O O . LEU A 1 87 ? 12.695 5.482 -0.550 1.00 84.25 87 LEU A O 1
ATOM 741 N N . LYS A 1 88 ? 11.378 3.700 -0.146 1.00 84.44 88 LYS A N 1
ATOM 742 C CA . LYS A 1 88 ? 12.397 2.726 -0.529 1.00 84.44 88 LYS A CA 1
ATOM 743 C C . LYS A 1 88 ? 12.798 2.964 -1.987 1.00 84.44 88 LYS A C 1
ATOM 745 O O . LYS A 1 88 ? 11.986 2.823 -2.902 1.00 84.44 88 LYS A O 1
ATOM 750 N N . LYS A 1 89 ? 14.063 3.341 -2.190 1.00 79.81 89 LYS A N 1
ATOM 751 C CA . LYS A 1 89 ? 14.648 3.605 -3.510 1.00 79.81 89 LYS A CA 1
ATOM 752 C C . LYS A 1 89 ? 15.057 2.307 -4.185 1.00 79.81 89 LYS A C 1
ATOM 754 O O . LYS A 1 89 ? 15.497 1.375 -3.515 1.00 79.81 89 LYS A O 1
ATOM 759 N N . THR A 1 90 ? 14.987 2.295 -5.510 1.00 81.06 90 THR A N 1
ATOM 760 C CA . THR A 1 90 ? 15.597 1.235 -6.313 1.00 81.06 90 THR A CA 1
ATOM 761 C C . THR A 1 90 ? 1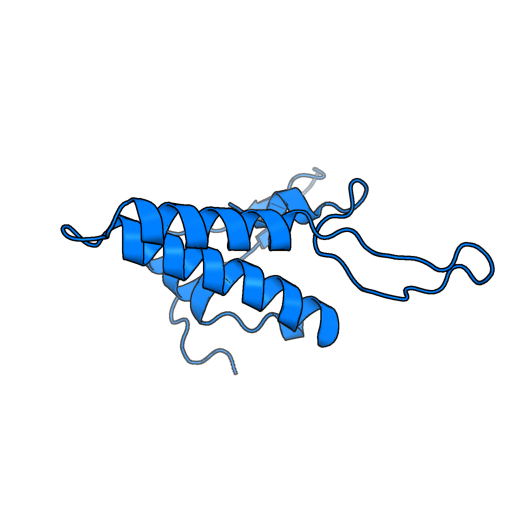7.114 1.306 -6.185 1.00 81.06 90 THR A C 1
ATOM 763 O O . THR A 1 90 ? 17.717 2.368 -6.360 1.00 81.06 90 THR A O 1
ATOM 766 N N . VAL A 1 91 ? 17.731 0.174 -5.858 1.00 82.06 91 VAL A N 1
ATO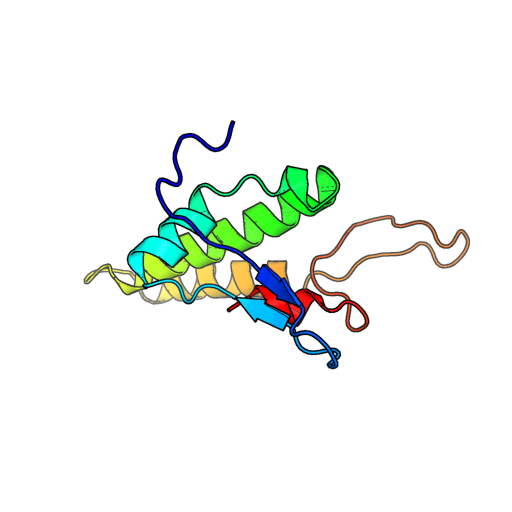M 767 C CA . VAL A 1 91 ? 19.183 0.022 -5.763 1.00 82.06 91 VAL A CA 1
ATOM 768 C C . VAL A 1 91 ? 19.671 -0.613 -7.055 1.00 82.06 91 VAL A C 1
ATOM 770 O O . VAL A 1 91 ? 19.215 -1.690 -7.431 1.00 82.06 91 VAL A O 1
ATOM 773 N N . VAL A 1 92 ? 20.605 0.054 -7.727 1.00 83.94 92 VAL A N 1
ATOM 774 C CA . VAL A 1 92 ? 21.181 -0.381 -9.004 1.00 83.94 92 VAL A CA 1
ATOM 775 C C . VAL A 1 92 ? 22.680 -0.589 -8.822 1.00 83.94 92 VAL A C 1
ATOM 777 O O . VAL A 1 92 ? 23.345 0.234 -8.190 1.00 83.94 92 VAL A O 1
ATOM 780 N N . ASP A 1 93 ? 23.221 -1.670 -9.377 1.00 84.12 93 ASP A N 1
ATOM 781 C CA . ASP A 1 93 ? 24.664 -1.860 -9.485 1.00 84.12 93 ASP A CA 1
ATOM 782 C C . ASP A 1 93 ? 25.235 -0.837 -10.484 1.00 84.12 93 ASP A C 1
ATOM 784 O O . ASP A 1 93 ? 24.941 -0.920 -11.680 1.00 84.12 93 ASP A O 1
ATOM 788 N N . PRO A 1 94 ? 26.090 0.105 -10.048 1.00 81.44 94 PRO A N 1
ATOM 789 C CA . PRO A 1 94 ? 26.625 1.139 -10.928 1.00 81.44 94 PRO A CA 1
ATOM 790 C C . PRO A 1 94 ? 27.542 0.591 -12.031 1.00 81.44 94 PRO A C 1
ATOM 792 O O . PRO A 1 94 ? 27.794 1.292 -13.008 1.00 81.44 94 PRO A O 1
ATOM 795 N N . LYS A 1 95 ? 28.072 -0.632 -11.892 1.00 86.06 95 LYS A N 1
ATOM 796 C CA . LYS A 1 95 ? 28.985 -1.235 -12.878 1.00 86.06 95 LYS A CA 1
ATOM 797 C C . LYS A 1 95 ? 28.244 -1.946 -14.000 1.00 86.06 95 LYS A C 1
ATOM 799 O O . LYS A 1 95 ? 28.684 -1.896 -15.145 1.00 86.06 95 LYS A O 1
ATOM 804 N N . THR A 1 96 ? 27.161 -2.640 -13.665 1.00 86.06 96 THR A N 1
ATOM 805 C CA . THR A 1 96 ? 26.400 -3.473 -14.610 1.00 86.06 96 THR A CA 1
ATOM 806 C C . THR A 1 96 ? 25.074 -2.840 -15.025 1.00 86.06 96 THR A C 1
ATOM 808 O O . THR A 1 96 ? 24.435 -3.325 -15.954 1.00 86.06 96 THR A O 1
ATOM 811 N N . ASN A 1 97 ? 24.674 -1.749 -14.362 1.00 79.56 97 ASN A N 1
ATOM 812 C CA . ASN A 1 97 ? 23.373 -1.100 -14.503 1.00 79.56 97 ASN A CA 1
ATOM 813 C C . ASN A 1 97 ? 22.191 -2.062 -14.256 1.00 79.56 97 ASN A C 1
ATOM 815 O O . ASN A 1 97 ? 21.118 -1.899 -14.833 1.00 79.56 97 ASN A O 1
ATOM 819 N N . THR A 1 98 ? 22.398 -3.086 -13.421 1.00 82.38 98 THR A N 1
ATOM 820 C CA . THR A 1 98 ? 21.373 -4.073 -13.051 1.00 82.38 98 THR A CA 1
ATOM 821 C C . THR A 1 98 ? 20.682 -3.680 -11.750 1.00 82.38 98 THR A C 1
ATOM 823 O O . THR A 1 98 ? 21.309 -3.134 -10.844 1.00 82.38 98 THR A O 1
ATOM 826 N N . ILE A 1 99 ? 19.378 -3.944 -11.649 1.00 80.31 99 ILE A N 1
ATOM 827 C CA . ILE A 1 99 ? 18.603 -3.679 -10.433 1.00 80.31 99 ILE A CA 1
ATOM 828 C C . ILE A 1 99 ? 18.919 -4.771 -9.407 1.00 80.31 99 ILE A C 1
ATOM 830 O O . ILE A 1 99 ? 18.722 -5.952 -9.675 1.00 80.31 99 ILE A O 1
ATOM 834 N N . LEU A 1 100 ? 19.422 -4.365 -8.242 1.00 80.38 100 LEU A N 1
ATOM 835 C CA . LEU A 1 100 ? 19.740 -5.247 -7.115 1.00 80.38 100 LEU A CA 1
ATOM 836 C C . LEU A 1 100 ? 18.574 -5.341 -6.130 1.00 80.38 100 LEU A C 1
ATOM 838 O O . LEU A 1 100 ? 18.283 -6.412 -5.610 1.00 80.38 100 LEU A O 1
ATOM 842 N N . GLU A 1 101 ? 17.899 -4.218 -5.889 1.00 77.94 101 GLU A N 1
ATOM 843 C CA . GLU A 1 101 ? 16.658 -4.173 -5.124 1.00 77.94 101 GLU A CA 1
ATOM 844 C C . GLU A 1 101 ? 15.680 -3.223 -5.799 1.00 77.94 101 GLU A C 1
ATOM 846 O O . GLU A 1 101 ? 15.996 -2.052 -6.022 1.00 77.94 101 GLU A O 1
ATOM 851 N N . GLN A 1 102 ? 14.475 -3.709 -6.082 1.00 75.69 102 GLN A N 1
ATOM 852 C CA . GLN A 1 102 ? 13.398 -2.871 -6.587 1.00 75.69 102 GLN A CA 1
ATOM 853 C C . GLN A 1 102 ? 12.816 -2.033 -5.438 1.00 75.69 102 GLN A C 1
ATOM 855 O O . GLN A 1 102 ? 12.403 -2.562 -4.402 1.00 75.69 102 GLN A O 1
ATOM 860 N N . GLY A 1 103 ? 12.814 -0.712 -5.610 1.00 75.19 103 GLY A N 1
ATOM 861 C CA . GLY A 1 103 ? 12.127 0.226 -4.730 1.00 75.19 103 GLY A CA 1
ATOM 862 C C . GLY A 1 103 ? 10.756 0.613 -5.279 1.00 75.19 103 GLY A C 1
ATOM 863 O O . GLY A 1 103 ? 10.397 0.249 -6.397 1.00 75.19 103 GLY A O 1
ATOM 864 N N . LEU A 1 104 ? 10.003 1.374 -4.487 1.00 73.44 104 LEU A N 1
ATOM 865 C CA . LEU A 1 104 ? 8.704 1.938 -4.877 1.00 73.44 104 LEU A CA 1
ATOM 866 C C . LEU A 1 104 ? 8.814 3.395 -5.330 1.00 73.44 104 LEU A C 1
ATOM 868 O O . LEU A 1 104 ? 8.001 3.869 -6.123 1.00 73.44 104 LEU A O 1
ATOM 872 N N . TYR A 1 105 ? 9.833 4.104 -4.844 1.00 59.69 105 TYR A N 1
ATOM 873 C CA . TYR A 1 105 ? 10.079 5.490 -5.200 1.00 59.69 105 TYR A CA 1
ATOM 874 C C . TYR A 1 105 ? 11.185 5.592 -6.247 1.00 59.69 105 TYR A C 1
ATOM 876 O O . TYR A 1 105 ? 12.372 5.407 -5.957 1.00 59.69 105 TYR A O 1
ATOM 884 N N . CYS A 1 106 ? 10.786 5.954 -7.462 1.00 55.59 106 CYS A N 1
ATOM 885 C CA . CYS A 1 106 ? 11.679 6.390 -8.520 1.00 55.59 106 CYS A CA 1
ATOM 886 C C . CYS A 1 106 ? 11.297 7.837 -8.881 1.00 55.59 106 CYS A C 1
ATOM 888 O O . CYS A 1 106 ? 10.187 8.062 -9.356 1.00 55.59 106 CYS A O 1
ATOM 890 N N . PRO A 1 107 ? 12.170 8.837 -8.647 1.00 48.66 107 PRO A N 1
ATOM 891 C CA . PRO A 1 107 ? 11.870 10.246 -8.932 1.00 48.66 107 PRO A CA 1
ATOM 892 C C . PRO A 1 107 ? 11.498 10.533 -10.393 1.00 48.66 107 PRO A C 1
ATOM 894 O O . PRO A 1 107 ? 10.885 11.557 -10.677 1.00 48.66 107 PRO A O 1
ATOM 897 N N . SER A 1 108 ? 11.916 9.659 -11.311 1.00 51.00 108 SER A N 1
ATOM 898 C CA . SER A 1 108 ? 11.627 9.734 -12.744 1.00 51.00 108 SER A CA 1
ATOM 899 C C . SER A 1 108 ? 10.390 8.942 -13.169 1.00 51.00 108 SER A C 1
ATOM 901 O O . SER A 1 108 ? 9.915 9.154 -14.283 1.00 51.00 108 SER A O 1
ATOM 903 N N . ASP A 1 109 ? 9.854 8.068 -12.312 1.00 48.94 109 ASP A N 1
ATOM 904 C CA . ASP A 1 109 ? 8.652 7.303 -12.633 1.00 48.94 109 ASP A CA 1
ATOM 905 C C . ASP A 1 109 ? 7.404 8.079 -12.205 1.00 48.94 109 ASP A C 1
ATOM 907 O O . ASP A 1 109 ? 7.330 8.688 -11.137 1.00 48.94 109 ASP A O 1
ATOM 911 N N . VAL A 1 110 ? 6.370 8.011 -13.043 1.00 44.97 110 VAL A N 1
ATOM 912 C CA . V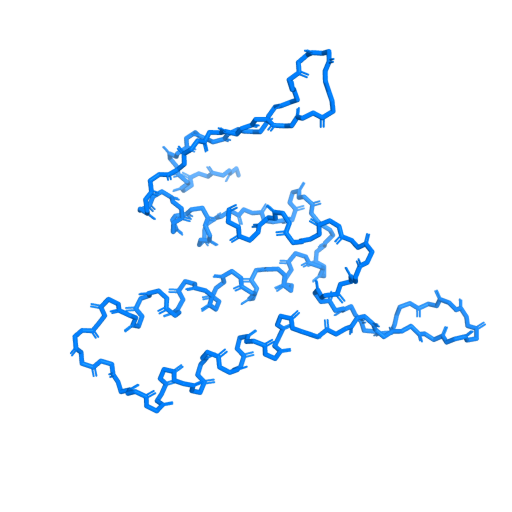AL A 1 110 ? 5.045 8.634 -12.851 1.00 44.97 110 VAL A CA 1
ATOM 913 C C . VAL A 1 110 ? 4.264 7.978 -11.688 1.00 44.97 110 VAL A C 1
ATOM 915 O O . VAL A 1 110 ? 3.061 8.169 -11.532 1.00 44.97 110 VAL A O 1
ATOM 918 N N . THR A 1 111 ? 4.930 7.197 -10.831 1.00 46.00 111 THR A N 1
ATOM 919 C CA . THR A 1 111 ? 4.345 6.418 -9.729 1.00 46.00 111 THR A CA 1
ATOM 920 C C . THR A 1 111 ? 3.557 7.290 -8.748 1.00 46.00 111 THR A C 1
ATOM 922 O O . THR A 1 111 ? 2.631 6.806 -8.102 1.00 46.00 111 THR A O 1
ATOM 925 N N . LEU A 1 112 ? 3.849 8.597 -8.684 1.00 41.06 112 LEU A N 1
ATOM 926 C CA . LEU A 1 112 ? 3.103 9.541 -7.849 1.00 41.06 112 LEU A CA 1
ATOM 927 C C . LEU A 1 112 ? 1.642 9.758 -8.289 1.00 41.06 112 LEU A C 1
ATOM 929 O O . LEU A 1 112 ? 0.851 10.239 -7.484 1.00 41.06 112 LEU A O 1
ATOM 933 N N . THR A 1 113 ? 1.259 9.413 -9.522 1.00 43.12 113 THR A N 1
ATOM 934 C CA . THR A 1 113 ? -0.107 9.661 -10.024 1.00 43.12 113 THR A CA 1
ATOM 935 C C . THR A 1 113 ? -1.112 8.575 -9.619 1.00 43.12 113 THR A C 1
ATOM 937 O O . THR A 1 113 ? -2.309 8.809 -9.697 1.00 43.12 113 THR A O 1
ATOM 940 N N . PHE A 1 114 ? -0.665 7.407 -9.144 1.00 44.50 114 PHE A N 1
ATOM 941 C CA . PHE A 1 114 ? -1.562 6.298 -8.772 1.00 44.50 114 PHE A CA 1
ATOM 942 C C . PHE A 1 114 ? -1.896 6.215 -7.281 1.00 44.50 114 PHE A C 1
ATOM 944 O O . PHE A 1 114 ? -2.582 5.282 -6.868 1.00 44.50 114 PHE A O 1
ATOM 951 N N . ILE A 1 115 ? -1.409 7.154 -6.464 1.00 46.66 115 ILE A N 1
ATOM 952 C CA . ILE A 1 115 ? -1.637 7.096 -5.017 1.00 46.66 115 ILE A CA 1
ATOM 953 C C . ILE A 1 115 ? -2.961 7.753 -4.594 1.00 46.66 115 ILE A C 1
ATOM 955 O O . ILE A 1 115 ? -3.442 7.384 -3.530 1.00 46.66 115 ILE A O 1
ATOM 959 N N . PHE A 1 116 ? -3.625 8.588 -5.411 1.00 40.78 116 PHE A N 1
ATOM 960 C CA . PHE A 1 116 ? -4.991 9.079 -5.132 1.00 40.78 116 PHE A CA 1
ATOM 961 C C . PHE A 1 116 ? -5.780 9.466 -6.385 1.00 40.78 116 PHE A C 1
ATOM 963 O O . PHE A 1 116 ? -5.219 10.204 -7.223 1.00 40.78 116 PHE A O 1
#

Radius of gyration: 16.77 Å; chains: 1; bounding box: 47×29×49 Å

Sequence (116 aa):
MMENLKIRFEFWKIHGTDNWNYTSLMDVDKLCVLQNFNLTKLFDPEHAVLIKSLWDGIAELYDLLGEKKTDSQYFHLKAKAWYELFLKKTVVDPKTNTILEQGLYCPSDVTLTFIF